Protein AF-A0A2A5SSN6-F1 (afdb_monomer)

Structure (mmCIF, N/CA/C/O backbone):
data_AF-A0A2A5SSN6-F1
#
_entry.id   AF-A0A2A5SSN6-F1
#
loop_
_atom_site.group_PDB
_atom_site.id
_atom_site.type_symbol
_atom_site.label_atom_id
_atom_site.label_alt_id
_atom_site.label_comp_id
_atom_site.label_asym_id
_atom_site.label_entity_id
_atom_site.label_seq_id
_atom_site.pdbx_PDB_ins_code
_atom_site.Cartn_x
_atom_site.Cartn_y
_atom_site.Cartn_z
_atom_site.occupancy
_atom_site.B_iso_or_equiv
_atom_site.auth_seq_id
_atom_site.auth_comp_id
_atom_site.auth_asym_id
_atom_site.auth_atom_id
_atom_site.pdbx_PDB_model_num
ATOM 1 N N . MET A 1 1 ? 6.304 10.781 -27.977 1.00 58.94 1 MET A N 1
ATOM 2 C CA . MET A 1 1 ? 6.022 9.390 -27.561 1.00 58.94 1 MET A CA 1
ATOM 3 C C . MET A 1 1 ? 7.167 8.959 -26.651 1.00 58.94 1 MET A C 1
ATOM 5 O O . MET A 1 1 ? 8.303 9.156 -27.075 1.00 58.94 1 MET A O 1
ATOM 9 N N . PRO A 1 2 ? 6.931 8.513 -25.401 1.00 69.12 2 PRO A N 1
ATOM 10 C CA . PRO A 1 2 ? 8.021 8.008 -24.568 1.00 69.12 2 PRO A CA 1
ATOM 11 C C . PRO A 1 2 ? 8.736 6.873 -25.309 1.00 69.12 2 PRO A C 1
ATOM 13 O O . PRO A 1 2 ? 8.099 6.112 -26.039 1.00 69.12 2 PRO A O 1
ATOM 16 N N . SER A 1 3 ? 10.058 6.779 -25.162 1.00 88.38 3 SER A N 1
ATOM 17 C CA . SER A 1 3 ? 10.792 5.626 -25.686 1.00 88.38 3 SER A CA 1
ATOM 18 C C . SER A 1 3 ? 10.308 4.350 -24.987 1.00 88.38 3 SER A C 1
ATOM 20 O O . SER A 1 3 ? 9.840 4.404 -23.847 1.00 88.38 3 SER A O 1
ATOM 22 N N . GLY A 1 4 ? 10.444 3.189 -25.639 1.00 89.56 4 GLY A N 1
ATOM 23 C CA . GLY A 1 4 ? 10.091 1.903 -25.021 1.00 89.56 4 GLY A CA 1
ATOM 24 C C . GLY A 1 4 ? 10.796 1.681 -23.676 1.00 89.56 4 GLY A C 1
ATOM 25 O O . GLY A 1 4 ? 10.188 1.179 -22.739 1.00 89.56 4 GLY A O 1
ATOM 26 N N . ILE A 1 5 ? 12.036 2.166 -23.538 1.00 94.38 5 ILE A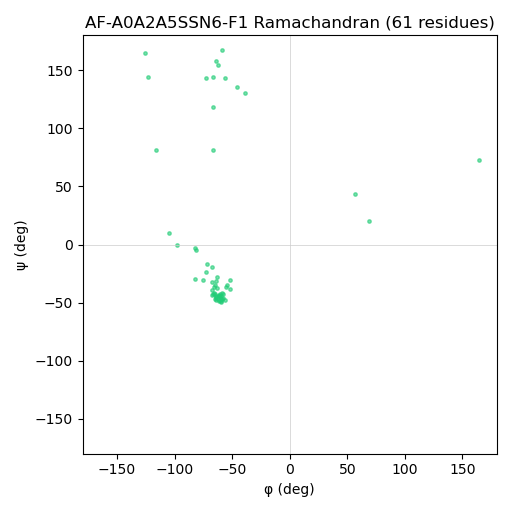 N 1
ATOM 27 C CA . ILE A 1 5 ? 12.793 2.149 -22.276 1.00 94.38 5 ILE A CA 1
ATOM 28 C C . ILE A 1 5 ? 12.053 2.931 -21.188 1.00 94.38 5 ILE A C 1
ATOM 30 O O . ILE A 1 5 ? 11.822 2.410 -20.100 1.00 94.38 5 ILE A O 1
ATOM 34 N N . ARG A 1 6 ? 11.611 4.158 -21.491 1.00 95.12 6 ARG A N 1
ATOM 35 C CA . ARG A 1 6 ? 10.907 4.988 -20.512 1.00 95.12 6 ARG A CA 1
ATOM 36 C C . ARG A 1 6 ? 9.565 4.386 -20.103 1.00 95.12 6 ARG A C 1
ATOM 38 O O . ARG A 1 6 ? 9.179 4.496 -18.944 1.00 95.12 6 ARG A O 1
ATOM 45 N N . LEU A 1 7 ? 8.871 3.732 -21.033 1.00 94.00 7 LEU A N 1
ATOM 46 C CA . LEU A 1 7 ? 7.642 3.000 -20.734 1.00 94.00 7 LEU A CA 1
ATOM 47 C C . LEU A 1 7 ? 7.895 1.853 -19.739 1.00 94.00 7 LEU A C 1
ATOM 49 O O . LEU A 1 7 ? 7.140 1.714 -18.781 1.00 94.00 7 LEU A O 1
ATOM 53 N N . MET A 1 8 ? 8.971 1.082 -19.923 1.00 93.81 8 MET A N 1
ATOM 54 C CA . MET A 1 8 ? 9.346 -0.005 -19.007 1.00 93.81 8 MET A CA 1
ATOM 55 C C . MET A 1 8 ? 9.729 0.507 -17.613 1.00 93.81 8 MET A C 1
ATOM 57 O O . MET A 1 8 ? 9.313 -0.067 -16.609 1.00 93.81 8 MET A O 1
ATOM 61 N N . GLU A 1 9 ? 10.493 1.600 -17.536 1.00 94.81 9 GLU A N 1
ATOM 62 C CA . GLU A 1 9 ? 10.855 2.233 -16.260 1.00 94.81 9 GLU A CA 1
ATOM 63 C C . GLU A 1 9 ? 9.617 2.681 -15.481 1.00 94.81 9 GLU A C 1
ATOM 65 O O . GLU A 1 9 ? 9.496 2.394 -14.290 1.00 94.81 9 GLU A O 1
ATOM 70 N N . LEU A 1 10 ? 8.682 3.356 -16.160 1.00 93.25 10 LEU A N 1
ATOM 71 C CA . LEU A 1 10 ? 7.430 3.807 -15.557 1.00 93.25 10 LEU A CA 1
ATOM 72 C C . LEU A 1 10 ? 6.576 2.620 -15.110 1.00 93.25 10 LEU A C 1
ATOM 74 O O . LEU A 1 10 ? 6.066 2.628 -13.994 1.00 93.25 10 LEU A O 1
ATOM 78 N N . ALA A 1 11 ? 6.466 1.584 -15.941 1.00 90.69 11 ALA A N 1
ATOM 79 C CA . ALA A 1 11 ? 5.722 0.375 -15.611 1.00 90.69 11 ALA A CA 1
ATOM 80 C C . ALA A 1 11 ? 6.260 -0.279 -14.327 1.00 90.69 11 ALA A C 1
ATOM 82 O O . ALA A 1 11 ? 5.499 -0.566 -13.404 1.00 90.69 11 ALA A O 1
ATOM 83 N N . ASN A 1 12 ? 7.583 -0.414 -14.206 1.00 88.88 12 ASN A N 1
ATOM 84 C CA . ASN A 1 12 ? 8.209 -0.967 -13.006 1.00 88.88 12 ASN A CA 1
ATOM 85 C C . ASN A 1 12 ? 8.058 -0.059 -11.773 1.00 88.88 12 ASN A C 1
ATOM 87 O O . ASN A 1 12 ? 7.836 -0.561 -10.669 1.00 88.88 12 ASN A O 1
ATOM 91 N N . TYR A 1 13 ? 8.175 1.261 -11.942 1.00 89.31 13 TYR A N 1
ATOM 92 C CA . TYR A 1 13 ? 7.990 2.222 -10.851 1.00 89.31 13 TYR A CA 1
ATOM 93 C C . TYR A 1 13 ? 6.575 2.143 -10.270 1.00 89.31 13 TYR A C 1
ATOM 95 O O . TYR A 1 13 ? 6.416 2.033 -9.057 1.00 89.31 13 TYR A O 1
ATOM 103 N N . PHE A 1 14 ? 5.561 2.135 -11.136 1.00 87.00 14 PHE A N 1
ATOM 104 C CA . PHE A 1 14 ? 4.156 2.063 -10.734 1.00 87.00 14 PHE A CA 1
ATOM 105 C C . PHE A 1 14 ? 3.668 0.643 -10.426 1.00 87.00 14 PHE A C 1
ATOM 107 O O . PHE A 1 14 ? 2.524 0.490 -10.014 1.00 87.00 14 PHE A O 1
ATOM 114 N N . LYS A 1 15 ? 4.514 -0.381 -10.606 1.00 83.69 15 LYS A N 1
ATOM 115 C CA . LYS A 1 15 ? 4.161 -1.800 -10.418 1.00 83.69 15 LYS A CA 1
ATOM 116 C C . LYS A 1 15 ? 2.973 -2.236 -11.280 1.00 83.69 15 LYS A C 1
ATOM 118 O O . LYS A 1 15 ? 2.091 -2.957 -10.834 1.00 83.69 15 LYS A O 1
ATOM 123 N N . VAL A 1 16 ? 2.987 -1.812 -12.540 1.00 85.50 16 VAL A N 1
ATOM 124 C CA . VAL A 1 16 ? 1.964 -2.124 -13.545 1.00 85.50 16 VAL A CA 1
ATOM 125 C C . VAL A 1 16 ? 2.595 -2.734 -14.791 1.00 85.50 16 VAL A C 1
ATOM 127 O O . VAL A 1 16 ? 3.801 -2.627 -15.007 1.00 85.50 16 VAL A O 1
ATOM 130 N N . LEU A 1 17 ? 1.780 -3.347 -15.649 1.00 88.50 17 LEU A N 1
ATOM 131 C CA . LEU A 1 17 ? 2.244 -3.796 -16.959 1.00 88.50 17 LEU A CA 1
ATOM 132 C C . LEU A 1 17 ? 2.458 -2.594 -17.903 1.00 88.50 17 LEU A C 1
ATOM 134 O O . LEU A 1 17 ? 1.657 -1.659 -17.890 1.00 88.50 17 LEU A O 1
ATOM 138 N N . PRO A 1 18 ? 3.480 -2.609 -18.779 1.00 91.31 18 PRO A N 1
ATOM 139 C CA . PRO A 1 18 ? 3.665 -1.580 -19.808 1.00 91.31 18 PRO A CA 1
ATOM 140 C C . PRO A 1 18 ? 2.414 -1.351 -20.664 1.00 91.31 18 PRO A C 1
ATOM 142 O O . PRO A 1 18 ? 2.080 -0.210 -20.973 1.00 91.31 18 PRO A O 1
ATOM 145 N N . ASP A 1 19 ? 1.692 -2.429 -20.984 1.00 90.88 19 ASP A N 1
ATOM 146 C CA . ASP A 1 19 ? 0.453 -2.391 -21.765 1.00 90.88 19 ASP A CA 1
ATOM 147 C C . ASP A 1 19 ? -0.677 -1.611 -21.074 1.00 90.88 19 ASP A C 1
ATOM 149 O O . ASP A 1 19 ? -1.503 -1.005 -21.759 1.00 90.88 19 ASP A O 1
ATOM 153 N N . TYR A 1 20 ? -0.687 -1.559 -19.736 1.00 90.00 20 TYR A N 1
ATOM 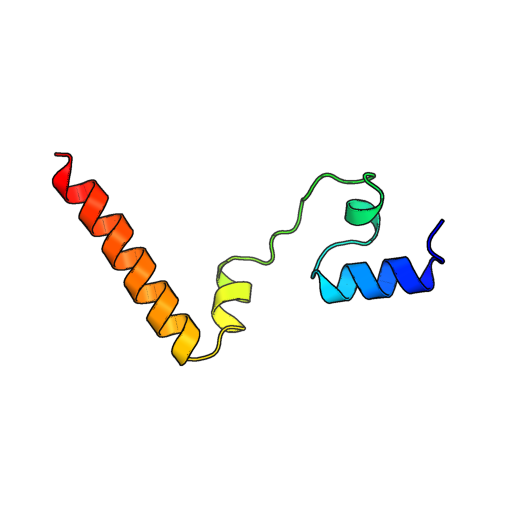154 C CA . TYR A 1 20 ? -1.637 -0.741 -18.979 1.00 90.00 20 TYR A CA 1
ATOM 155 C C . TYR A 1 20 ? -1.367 0.752 -19.200 1.00 90.00 20 TYR A C 1
ATOM 157 O O . TYR A 1 20 ? -2.283 1.523 -19.479 1.00 90.00 20 TYR A O 1
ATOM 165 N N . LEU A 1 21 ? -0.096 1.165 -19.175 1.00 90.12 21 LEU A N 1
ATOM 166 C CA . LEU A 1 21 ? 0.289 2.568 -19.363 1.00 90.12 21 LEU A CA 1
ATOM 167 C C . LEU A 1 21 ? 0.020 3.096 -20.779 1.00 90.12 21 LEU A C 1
ATOM 169 O O . LEU A 1 21 ? -0.048 4.309 -20.976 1.00 90.12 21 LEU A O 1
ATOM 173 N N . ILE A 1 22 ? -0.134 2.205 -21.761 1.00 92.19 22 ILE A N 1
ATOM 174 C CA . ILE A 1 22 ? -0.509 2.555 -23.139 1.00 92.19 22 ILE A CA 1
ATOM 175 C C . ILE A 1 22 ? -1.971 2.224 -23.466 1.00 92.19 22 ILE A C 1
ATOM 177 O O . ILE A 1 22 ? -2.358 2.294 -24.631 1.00 92.19 22 ILE A O 1
ATOM 181 N N . GLY A 1 23 ? -2.780 1.868 -22.464 1.00 89.19 23 GLY A N 1
ATOM 182 C CA . GLY A 1 23 ? -4.221 1.652 -22.610 1.00 89.19 23 GLY A CA 1
ATOM 183 C C . GLY A 1 23 ? -4.613 0.421 -23.430 1.00 89.19 23 GLY A C 1
ATOM 184 O O . GLY A 1 23 ? -5.728 0.369 -23.942 1.00 89.19 23 GLY A O 1
ATOM 185 N N . LYS A 1 24 ? -3.714 -0.559 -23.588 1.00 88.69 24 LYS A N 1
ATOM 186 C CA . LYS A 1 24 ? -4.010 -1.816 -24.298 1.00 88.69 24 LYS A CA 1
ATOM 187 C C . LYS A 1 24 ? -4.715 -2.840 -23.425 1.00 88.69 24 LYS A C 1
ATOM 189 O O . LYS A 1 24 ? -5.468 -3.656 -23.945 1.00 88.69 24 LYS A O 1
ATOM 194 N N . VAL A 1 25 ? -4.445 -2.805 -22.126 1.00 84.06 25 VAL A N 1
ATOM 195 C CA . VAL A 1 25 ? -5.126 -3.643 -21.142 1.00 84.06 25 VAL A CA 1
ATOM 196 C C . VAL A 1 25 ? -5.768 -2.750 -20.085 1.00 84.06 25 VAL A C 1
ATOM 198 O O . VAL A 1 25 ? -5.194 -1.709 -19.741 1.00 84.06 25 VAL A O 1
ATOM 201 N N . PRO A 1 26 ? -6.952 -3.123 -19.567 1.00 80.06 26 PRO A N 1
ATOM 202 C CA . PRO A 1 26 ? -7.481 -2.505 -18.359 1.00 80.06 26 PRO A CA 1
ATOM 203 C C . PRO A 1 26 ? -6.494 -2.692 -17.198 1.00 80.06 26 PRO A C 1
ATOM 205 O O . PRO A 1 26 ? -5.536 -3.463 -17.290 1.00 80.06 26 PRO A O 1
ATOM 208 N N . PHE A 1 27 ? -6.709 -1.971 -16.096 1.00 73.69 27 PHE A N 1
ATOM 209 C CA . PHE A 1 27 ? -5.941 -2.188 -14.872 1.00 73.69 27 PHE A CA 1
ATOM 210 C C . PHE A 1 27 ? -6.270 -3.567 -14.285 1.00 73.69 27 PHE A C 1
ATOM 212 O O . PHE A 1 27 ? -7.090 -3.709 -13.384 1.00 73.69 27 PHE A O 1
ATOM 219 N N . GLU A 1 28 ? -5.642 -4.597 -14.830 1.00 65.38 28 GLU A N 1
ATOM 220 C CA . GLU A 1 28 ? -5.724 -5.979 -14.387 1.00 65.38 28 GLU A CA 1
ATOM 221 C C . GLU A 1 28 ? -4.332 -6.369 -13.928 1.00 65.38 28 GLU A C 1
ATOM 223 O O . GLU A 1 28 ? -3.524 -6.867 -14.703 1.00 65.38 28 GLU A O 1
ATOM 228 N N . ASN A 1 29 ? -4.014 -5.975 -12.700 1.00 59.69 29 ASN A N 1
ATOM 229 C CA . ASN A 1 29 ? -2.988 -6.526 -11.815 1.00 59.69 29 ASN A CA 1
ATOM 230 C C . ASN A 1 29 ? -2.773 -5.487 -10.720 1.00 59.69 29 ASN A C 1
ATOM 232 O O . ASN A 1 29 ? -1.768 -4.778 -10.677 1.00 59.69 29 ASN A O 1
ATOM 236 N N . VAL A 1 30 ? -3.757 -5.392 -9.827 1.00 57.84 30 VAL A N 1
ATOM 237 C CA . VAL A 1 30 ? -3.423 -4.968 -8.474 1.00 57.84 30 VAL A CA 1
ATOM 238 C C . VAL A 1 30 ? -2.589 -6.116 -7.937 1.00 57.84 30 VAL A C 1
ATOM 240 O O . VAL A 1 30 ? -3.057 -7.256 -7.914 1.00 57.84 30 VAL A O 1
ATOM 243 N N . GLU A 1 31 ? -1.338 -5.843 -7.587 1.00 64.44 31 GLU A N 1
ATOM 244 C CA . GLU A 1 31 ? -0.581 -6.725 -6.709 1.00 64.44 31 GLU A CA 1
ATOM 245 C C . GLU A 1 31 ? -1.540 -7.243 -5.619 1.00 64.44 31 GLU A C 1
ATOM 247 O O . GLU A 1 31 ? -2.318 -6.448 -5.083 1.00 64.44 31 GLU A O 1
ATOM 252 N N . SER A 1 32 ? -1.582 -8.566 -5.370 1.00 79.81 32 SER A N 1
ATOM 253 C CA . SER A 1 32 ? -2.491 -9.119 -4.351 1.00 79.81 32 SER A CA 1
ATOM 254 C C . SER A 1 32 ? -2.383 -8.256 -3.098 1.00 79.81 32 SER A C 1
ATOM 256 O O . SER A 1 32 ? -1.268 -7.921 -2.694 1.00 79.81 32 SER A O 1
ATOM 258 N N . ILE A 1 33 ? -3.511 -7.900 -2.475 1.00 84.38 33 ILE A N 1
ATOM 259 C CA . ILE A 1 33 ? -3.498 -7.125 -1.225 1.00 84.38 33 ILE A CA 1
ATOM 260 C C . ILE A 1 33 ? -2.571 -7.797 -0.200 1.00 84.38 33 ILE A C 1
ATOM 262 O O . ILE A 1 33 ? -1.925 -7.113 0.587 1.00 84.38 33 ILE A O 1
ATOM 266 N N . GLU A 1 34 ? -2.440 -9.124 -0.254 1.00 88.38 34 GLU A N 1
ATOM 267 C CA . GLU A 1 34 ? -1.493 -9.897 0.549 1.00 88.38 34 GLU A CA 1
ATOM 268 C C . GLU A 1 34 ? -0.038 -9.548 0.220 1.00 88.38 34 GLU A C 1
ATOM 270 O O . GLU A 1 34 ? 0.743 -9.271 1.125 1.00 88.38 34 GLU A O 1
ATOM 275 N N . ASN A 1 35 ? 0.326 -9.503 -1.061 1.00 85.19 35 ASN A N 1
ATOM 276 C CA . ASN A 1 35 ? 1.669 -9.137 -1.515 1.00 85.19 35 ASN A CA 1
ATOM 277 C C . ASN A 1 35 ? 1.991 -7.673 -1.185 1.00 85.19 35 ASN A C 1
ATOM 279 O O . ASN A 1 35 ? 3.074 -7.383 -0.668 1.00 85.19 35 ASN A O 1
ATOM 283 N N . THR A 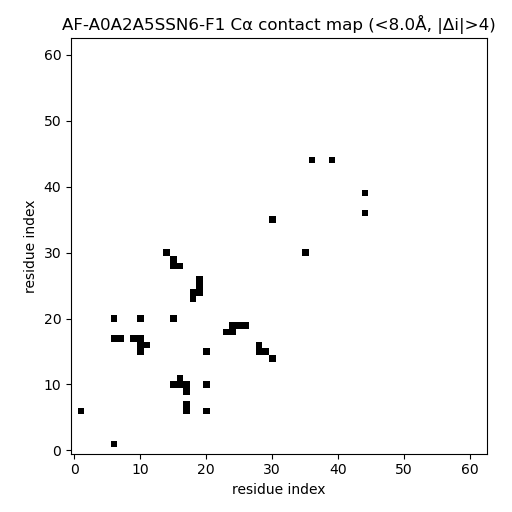1 36 ? 1.033 -6.762 -1.381 1.00 85.81 36 THR A N 1
ATOM 284 C CA . THR A 1 36 ? 1.165 -5.371 -0.938 1.00 85.81 36 THR A CA 1
ATOM 285 C C . THR A 1 36 ? 1.338 -5.308 0.576 1.00 85.81 36 THR A C 1
ATOM 287 O O . THR A 1 36 ? 2.246 -4.639 1.052 1.00 85.81 36 THR A O 1
ATOM 290 N N . PHE A 1 37 ? 0.547 -6.048 1.358 1.00 92.00 37 PHE A N 1
ATOM 291 C CA . PHE A 1 37 ? 0.695 -6.080 2.811 1.00 92.00 37 PHE A CA 1
ATOM 292 C C . PHE A 1 37 ? 2.064 -6.614 3.228 1.00 92.00 37 PHE A C 1
ATOM 294 O O . PHE A 1 37 ? 2.697 -6.031 4.104 1.00 92.00 37 PHE A O 1
ATOM 301 N N . VAL A 1 38 ? 2.557 -7.686 2.602 1.00 93.25 38 VAL A N 1
ATOM 302 C CA . VAL A 1 38 ? 3.875 -8.269 2.893 1.00 93.25 38 VAL A CA 1
ATOM 303 C C . VAL A 1 38 ? 4.990 -7.246 2.678 1.00 93.25 38 VAL A C 1
ATOM 305 O O . VAL A 1 38 ? 5.872 -7.163 3.539 1.00 93.25 38 VAL A O 1
ATOM 308 N N . SER A 1 39 ? 4.917 -6.441 1.611 1.00 90.19 39 SER A N 1
ATOM 309 C CA . SER A 1 39 ? 5.932 -5.435 1.265 1.00 90.19 39 SER A CA 1
ATOM 310 C C . SER A 1 39 ? 5.950 -4.207 2.186 1.00 90.19 39 SER A C 1
ATOM 312 O O . SER A 1 39 ? 6.954 -3.493 2.235 1.00 90.19 39 SER A O 1
ATOM 314 N N . LEU A 1 40 ? 4.891 -3.977 2.972 1.00 94.50 40 LEU A N 1
ATOM 315 C CA . LEU A 1 40 ? 4.840 -2.886 3.944 1.00 94.50 40 LEU A CA 1
ATOM 316 C C . LEU A 1 40 ? 5.839 -3.080 5.094 1.00 94.50 40 LEU A C 1
ATOM 318 O O . LEU A 1 40 ? 6.031 -4.174 5.638 1.00 94.50 40 LEU A O 1
ATOM 322 N N . THR A 1 41 ? 6.396 -1.963 5.559 1.00 97.12 41 THR A N 1
ATOM 323 C CA . THR A 1 41 ? 7.132 -1.913 6.828 1.00 97.12 41 THR A CA 1
ATOM 324 C C . THR A 1 41 ? 6.208 -2.219 8.009 1.00 97.12 41 THR A C 1
ATOM 326 O O . THR A 1 41 ? 4.998 -2.001 7.945 1.00 97.12 41 THR A O 1
ATOM 329 N N . ASN A 1 42 ? 6.770 -2.644 9.144 1.00 97.44 42 ASN A N 1
ATOM 330 C CA . ASN A 1 42 ? 5.976 -2.892 10.356 1.00 97.44 42 ASN A CA 1
ATOM 331 C C . ASN A 1 42 ? 5.158 -1.666 10.792 1.00 97.44 42 ASN A C 1
ATOM 333 O O . ASN A 1 42 ? 4.015 -1.815 11.215 1.00 97.44 42 ASN A O 1
ATOM 337 N N . LYS A 1 43 ? 5.706 -0.454 10.632 1.00 98.19 43 LYS A N 1
ATOM 338 C CA . LYS A 1 43 ? 4.984 0.790 10.929 1.00 98.19 43 LYS A CA 1
ATOM 339 C C . LYS A 1 43 ? 3.739 0.938 10.046 1.00 98.19 43 LYS A C 1
ATOM 341 O O . LYS A 1 43 ? 2.650 1.158 10.561 1.00 98.19 43 LYS A O 1
ATOM 346 N N . GLN A 1 44 ? 3.889 0.745 8.738 1.00 97.62 44 GLN A N 1
ATOM 347 C CA . GLN A 1 44 ? 2.779 0.824 7.782 1.00 97.62 44 GLN A CA 1
ATOM 348 C C . GLN A 1 44 ? 1.740 -0.283 8.002 1.00 97.62 44 GLN A C 1
ATOM 350 O O . GLN A 1 44 ? 0.545 -0.032 7.884 1.00 97.62 44 GLN A O 1
ATOM 355 N N . LYS A 1 45 ? 2.170 -1.494 8.379 1.00 97.88 45 LYS A N 1
ATOM 356 C CA . LYS A 1 45 ? 1.255 -2.590 8.740 1.00 97.88 45 LYS A CA 1
ATOM 357 C C . LYS A 1 45 ? 0.377 -2.221 9.935 1.00 97.88 45 LYS A C 1
ATOM 359 O O . LYS A 1 45 ? -0.825 -2.468 9.905 1.00 97.88 45 LYS A O 1
ATOM 364 N N . ILE A 1 46 ? 0.957 -1.592 10.960 1.00 98.06 46 ILE A N 1
ATOM 365 C CA . ILE A 1 46 ? 0.215 -1.100 12.130 1.00 98.06 46 ILE A CA 1
ATOM 366 C C . ILE A 1 46 ? -0.773 0.002 11.725 1.00 98.06 46 ILE A C 1
ATOM 368 O O . ILE A 1 46 ? -1.930 -0.031 12.141 1.00 98.06 46 ILE A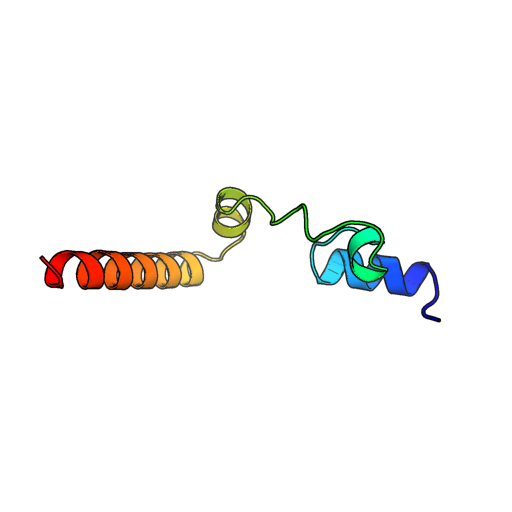 O 1
ATOM 372 N N . GLU A 1 47 ? -0.352 0.958 10.895 1.00 98.06 47 GLU A N 1
ATOM 373 C CA . GLU A 1 47 ? -1.237 2.014 10.383 1.00 98.06 47 GLU A CA 1
ATOM 374 C C . GLU A 1 47 ? -2.424 1.426 9.605 1.00 98.06 47 GLU A C 1
ATOM 376 O O . GLU A 1 47 ? -3.574 1.780 9.872 1.00 98.06 47 GLU A O 1
ATOM 381 N N . MET A 1 48 ? -2.162 0.473 8.706 1.00 96.38 48 MET A N 1
ATOM 382 C CA . MET A 1 48 ? -3.192 -0.220 7.935 1.00 96.38 48 MET A CA 1
ATOM 383 C C . MET A 1 48 ? -4.163 -0.984 8.840 1.00 96.38 48 MET A C 1
ATOM 385 O O . MET A 1 48 ? -5.374 -0.864 8.673 1.00 96.38 48 MET A O 1
ATOM 389 N N . TYR A 1 49 ? -3.655 -1.699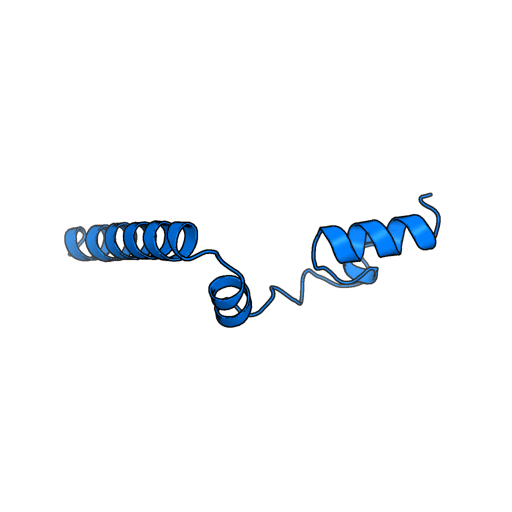 9.848 1.00 96.44 49 TYR A N 1
ATOM 390 C CA . TYR A 1 49 ? -4.485 -2.381 10.842 1.00 96.44 49 TYR A CA 1
ATOM 391 C C . TYR A 1 49 ? -5.453 -1.419 11.543 1.00 96.44 49 TYR A C 1
ATOM 393 O O . TY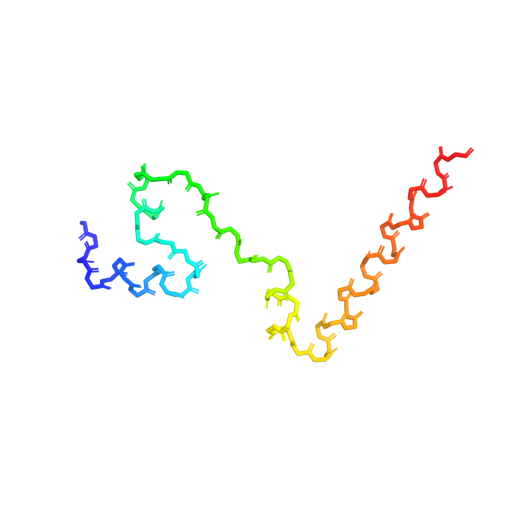R A 1 49 ? -6.653 -1.688 11.614 1.00 96.44 49 TYR A O 1
ATOM 401 N N . LEU A 1 50 ? -4.962 -0.266 12.007 1.00 97.81 50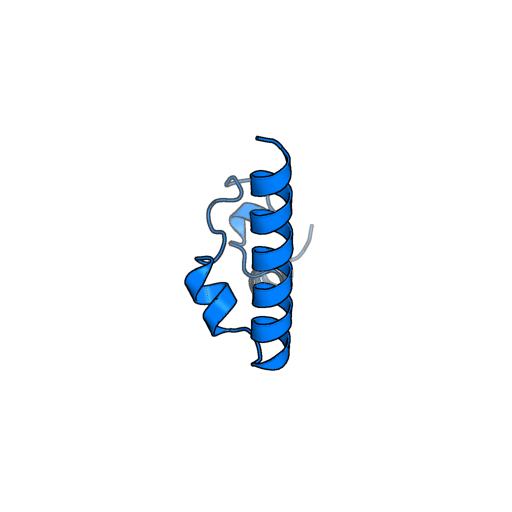 LEU A N 1
ATOM 402 C CA . LEU A 1 50 ? -5.794 0.741 12.669 1.00 97.81 50 LEU A CA 1
ATOM 403 C C . LEU A 1 50 ? -6.863 1.322 11.733 1.00 97.81 50 LEU A C 1
ATOM 405 O O . LEU A 1 50 ? -7.983 1.590 12.173 1.00 97.81 50 LEU A O 1
ATOM 409 N N . LEU A 1 51 ? -6.543 1.516 10.451 1.00 97.25 51 LEU A N 1
ATOM 410 C CA . LEU A 1 51 ? -7.513 1.959 9.446 1.00 97.25 51 LEU A CA 1
ATOM 411 C C . LEU A 1 51 ? -8.615 0.916 9.232 1.00 97.25 51 LEU A C 1
ATOM 413 O O . LEU A 1 51 ? -9.795 1.267 9.272 1.00 97.25 51 LEU A O 1
ATOM 417 N N . CYS A 1 52 ? -8.249 -0.360 9.083 1.00 95.88 52 CYS A N 1
ATOM 418 C CA . CYS A 1 52 ? -9.209 -1.455 8.949 1.00 95.88 52 CYS A CA 1
ATOM 419 C C . CYS A 1 52 ? -10.132 -1.549 10.16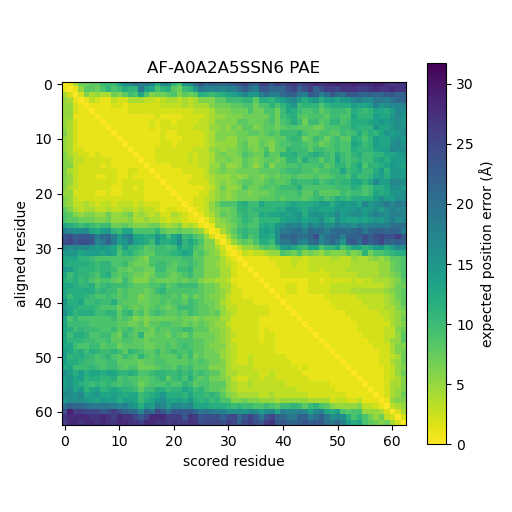9 1.00 95.88 52 CYS A C 1
ATOM 421 O O . CYS A 1 52 ? -11.346 -1.657 10.009 1.00 95.88 52 CYS A O 1
ATOM 423 N N . GLN A 1 53 ? -9.586 -1.437 11.384 1.00 96.88 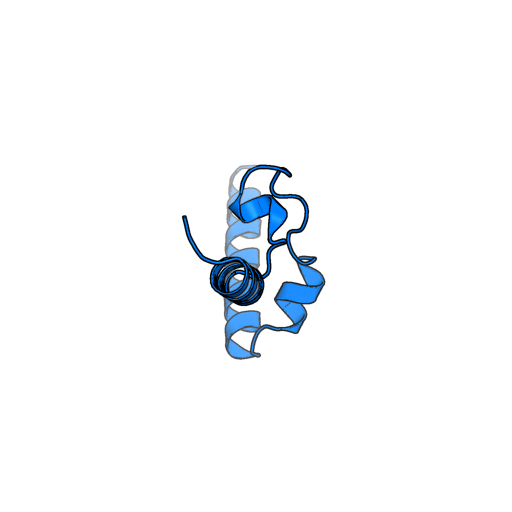53 GLN A N 1
ATOM 424 C CA . GLN A 1 53 ? -10.391 -1.434 12.607 1.00 96.88 53 GLN A CA 1
ATOM 425 C C . GLN A 1 53 ? -11.404 -0.290 12.634 1.00 96.88 53 GLN A C 1
ATOM 427 O O . GLN A 1 53 ? -12.581 -0.518 12.909 1.00 96.88 53 GLN A O 1
ATOM 432 N N . LYS A 1 54 ? -10.965 0.938 12.333 1.00 96.69 54 LYS A N 1
ATOM 433 C CA . LYS A 1 54 ? -11.850 2.112 12.293 1.00 96.69 54 LYS A CA 1
ATOM 434 C C . LYS A 1 54 ? -12.991 1.923 11.298 1.00 96.69 54 LYS A C 1
ATOM 436 O O . LYS A 1 54 ? -14.128 2.246 11.626 1.00 96.69 54 LYS A O 1
ATOM 441 N N . TRP A 1 55 ? -12.689 1.381 10.121 1.00 96.44 55 TRP A N 1
ATOM 442 C CA . TRP A 1 55 ? -13.680 1.113 9.083 1.00 96.44 55 TRP A CA 1
ATOM 443 C C . TRP A 1 55 ? -14.690 0.029 9.485 1.00 96.44 55 TRP A C 1
ATOM 445 O O . TRP A 1 55 ? -15.886 0.197 9.275 1.00 96.44 55 TRP A O 1
ATOM 455 N N . ILE A 1 56 ? -14.248 -1.064 10.113 1.00 96.19 56 ILE A N 1
ATOM 456 C CA . ILE A 1 56 ? -15.170 -2.104 10.602 1.00 96.19 56 ILE A CA 1
ATOM 457 C C . ILE A 1 56 ? -16.079 -1.532 11.695 1.00 96.19 56 ILE A C 1
ATOM 459 O O . ILE A 1 56 ? -17.293 -1.711 11.655 1.00 96.19 56 ILE A O 1
ATOM 463 N N . LEU A 1 57 ? -15.507 -0.796 12.651 1.00 95.62 57 LEU A N 1
ATOM 464 C CA . LEU A 1 57 ? -16.267 -0.197 13.747 1.00 95.62 57 LEU A CA 1
ATOM 465 C C . LEU A 1 57 ? -17.273 0.855 13.272 1.00 95.62 57 LEU A C 1
ATOM 467 O O . LEU A 1 57 ? -18.317 1.003 13.903 1.00 95.62 57 LEU A O 1
ATOM 471 N N . SER A 1 58 ? -16.989 1.584 12.187 1.00 95.31 58 SER A N 1
ATOM 472 C CA . SER A 1 58 ? -17.966 2.519 11.624 1.00 95.31 58 SER A CA 1
ATOM 473 C C . SER A 1 58 ? -19.175 1.797 11.038 1.00 95.31 58 SER A C 1
ATOM 475 O O . SER A 1 58 ? -20.270 2.326 11.132 1.00 95.31 58 SER A O 1
ATOM 477 N N . ARG A 1 59 ? -18.997 0.583 10.502 1.00 91.62 59 ARG A N 1
ATOM 478 C CA . ARG A 1 59 ? -20.102 -0.221 9.959 1.00 91.62 59 ARG A CA 1
ATOM 479 C C . ARG A 1 59 ? -20.978 -0.861 11.028 1.00 91.62 59 ARG A C 1
ATOM 481 O O . ARG A 1 59 ? -22.162 -1.023 10.808 1.00 91.62 59 ARG A O 1
ATOM 488 N N . ILE A 1 60 ? -20.410 -1.192 12.187 1.00 88.25 60 ILE A N 1
ATOM 489 C CA . ILE A 1 60 ? -21.172 -1.776 13.306 1.00 88.25 60 ILE A CA 1
ATOM 490 C C . ILE A 1 60 ? -22.079 -0.731 13.983 1.00 88.25 60 ILE A C 1
ATOM 492 O O . ILE A 1 60 ? -23.060 -1.090 14.615 1.00 88.25 60 ILE A O 1
ATOM 496 N N . LYS A 1 61 ? -21.761 0.565 13.878 1.00 64.25 61 LYS A N 1
ATOM 497 C CA . LYS A 1 61 ? -22.564 1.652 14.469 1.00 64.25 61 LYS A CA 1
ATOM 498 C C . LYS A 1 61 ? -23.780 2.065 13.630 1.00 64.25 61 LYS A C 1
ATOM 500 O O . LYS A 1 61 ? -24.505 2.960 14.056 1.00 64.25 61 LYS A O 1
ATOM 505 N N . GLU A 1 62 ? -23.944 1.490 12.442 1.00 57.66 62 GLU A N 1
ATOM 506 C CA . GLU A 1 62 ? -25.039 1.800 11.514 1.00 57.66 62 GLU A CA 1
ATOM 507 C C . GLU A 1 62 ? -26.209 0.794 11.600 1.00 57.66 62 GLU A C 1
ATOM 509 O O . GLU A 1 62 ? -27.215 1.010 10.927 1.00 57.66 62 GLU A O 1
ATOM 514 N N . ASP A 1 63 ? -26.105 -0.227 12.466 1.00 49.19 63 ASP A N 1
ATOM 515 C CA . ASP A 1 63 ? -27.181 -1.156 12.870 1.00 49.19 63 ASP A CA 1
ATOM 516 C C . ASP A 1 63 ? -27.706 -0.825 14.284 1.00 49.19 63 ASP A C 1
ATOM 518 O O . ASP A 1 63 ? -28.916 -1.040 14.539 1.00 49.19 63 ASP A O 1
#

Foldseek 3Di:
DDDPVVLVVVCVVVVHDSCCVVVNDPRPDDPPVVNVLVPDDPVVVVVVVVVVVVVVVVVVVVD

Sequence (63 aa):
MPSGIRLMELANYFKVLPDYLIGKVPFENVESIENTFVSLTNKQKIEMYLLCQKWILSRIKED

Organism: NCBI:txid542833

Solvent-accessible surface area (backbone atoms only — not comparable to full-atom values): 3862 Å² total; per-residue (Å²): 129,82,52,72,67,55,43,48,53,50,15,61,74,71,61,45,57,51,49,41,81,71,67,76,41,72,95,81,59,74,69,51,69,66,58,53,55,68,72,44,52,73,68,54,48,52,53,48,50,52,51,53,49,54,54,53,56,57,59,64,74,76,114

Nearest PDB structures (foldseek):
  5tzd-assembly1_J  TM=7.341E-01  e=9.937E+00  Streptomyces venezuelae ATCC 10712
  3r1f-assembly4_G  TM=3.199E-01  e=1.068E+00  Mycobacterium tuberculosis

Mean predicted aligned error: 8.09 Å

Radius of gyration: 17.25 Å; Cα contacts (8 Å, |Δi|>4): 23; chains: 1; bounding box: 40×19×42 Å

pLDDT: mean 87.18, std 12.08, range [49.19, 98.19]

Secondary structure (DSSP, 8-state):
---HHHHHHHHHHHTS-HHHHTTSS-S-----HHHHHHHS-HHHHHHHHHHHHHHHHHHHTT-